Protein AF-A0A6B3I1R7-F1 (afdb_monomer)

Mean predicted aligned error: 5.22 Å

Foldseek 3Di:
DDFLDPVCLVVVLVVQVVDQAEEQEAEQVCRVSRQSVVVSRVVSVGQYAYEYADDPPGDDDDPVVSCVVNVHDPPRHYYYANPVDPVRVVVSVPRD

Structure (mmCIF, N/CA/C/O backbone):
data_AF-A0A6B3I1R7-F1
#
_entry.id   AF-A0A6B3I1R7-F1
#
loop_
_atom_site.group_PDB
_atom_site.id
_atom_site.type_symbol
_atom_site.label_atom_id
_atom_site.label_alt_id
_atom_site.label_comp_id
_atom_site.label_asym_id
_atom_site.label_entity_id
_atom_site.label_seq_id
_atom_site.pdbx_PDB_ins_code
_atom_site.Cartn_x
_atom_site.Cartn_y
_atom_site.Cartn_z
_atom_site.occupancy
_atom_site.B_iso_or_equiv
_atom_site.auth_seq_id
_atom_site.auth_comp_id
_atom_site.auth_asym_id
_atom_site.auth_atom_id
_atom_site.pdbx_PDB_model_num
ATOM 1 N N . GLY A 1 1 ? 0.604 13.328 -4.149 1.00 43.25 1 GLY A N 1
ATOM 2 C CA . GLY A 1 1 ? 2.024 13.617 -3.928 1.00 43.25 1 GLY A CA 1
ATOM 3 C C . GLY A 1 1 ? 2.178 14.240 -2.568 1.00 43.25 1 GLY A C 1
ATOM 4 O O . GLY A 1 1 ? 1.843 15.402 -2.415 1.00 43.25 1 GLY A O 1
ATOM 5 N N . THR A 1 2 ? 2.683 13.466 -1.621 1.00 41.19 2 THR A N 1
ATOM 6 C CA . THR A 1 2 ? 3.320 13.959 -0.397 1.00 41.19 2 THR A CA 1
ATOM 7 C C . THR A 1 2 ? 4.507 13.018 -0.196 1.00 41.19 2 THR A C 1
ATOM 9 O O . THR A 1 2 ? 4.317 11.915 0.306 1.00 41.19 2 THR A O 1
ATOM 12 N N . PRO A 1 3 ? 5.691 13.364 -0.739 1.00 50.66 3 PRO A N 1
ATOM 13 C CA . PRO A 1 3 ? 6.877 12.515 -0.666 1.00 50.66 3 PRO A CA 1
ATOM 14 C C . PRO A 1 3 ? 7.303 12.342 0.793 1.00 50.66 3 PRO A C 1
ATOM 16 O O . PRO A 1 3 ? 7.098 13.271 1.579 1.00 50.66 3 PRO A O 1
ATOM 19 N N . GLY A 1 4 ? 7.916 11.199 1.112 1.00 51.75 4 GLY A N 1
ATOM 20 C CA . GLY A 1 4 ? 8.437 10.808 2.429 1.00 51.75 4 GLY A CA 1
ATOM 21 C C . GLY A 1 4 ? 9.491 11.764 2.988 1.00 51.75 4 GLY A C 1
ATOM 22 O O . GLY A 1 4 ? 10.675 11.470 3.029 1.00 51.75 4 GLY A O 1
ATOM 23 N N . 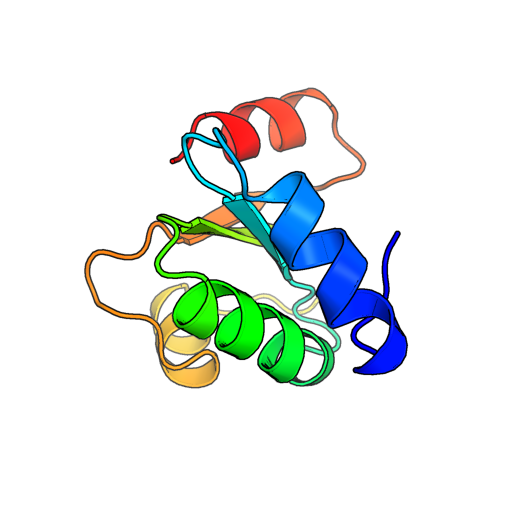GLN A 1 5 ? 9.060 12.953 3.394 1.00 59.44 5 GLN A N 1
ATOM 24 C CA . GLN A 1 5 ? 9.851 13.902 4.156 1.00 59.44 5 GLN A CA 1
ATOM 25 C C . GLN A 1 5 ? 9.136 14.126 5.481 1.00 59.44 5 GLN A C 1
ATOM 27 O O . GLN A 1 5 ? 7.982 14.563 5.481 1.00 59.44 5 GLN A O 1
ATOM 32 N N . GLN A 1 6 ? 9.838 13.897 6.596 1.00 56.78 6 GLN A N 1
ATOM 33 C CA . GLN A 1 6 ? 9.336 14.066 7.971 1.00 56.78 6 GLN A CA 1
ATOM 34 C C . GLN A 1 6 ? 8.550 15.370 8.194 1.00 56.78 6 GLN A C 1
ATOM 36 O O . GLN A 1 6 ? 7.628 15.417 9.003 1.00 56.78 6 GLN A O 1
ATOM 41 N N . ARG A 1 7 ? 8.851 16.429 7.429 1.00 63.59 7 ARG A N 1
ATOM 42 C CA . ARG A 1 7 ? 8.140 17.718 7.476 1.00 63.5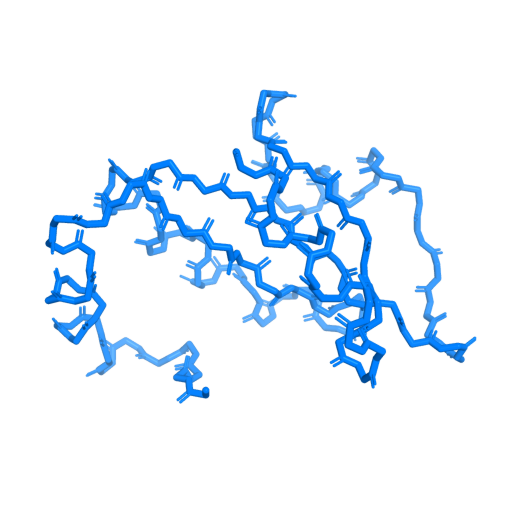9 7 ARG A CA 1
ATOM 43 C C . ARG A 1 7 ? 6.636 17.649 7.175 1.00 63.59 7 ARG A C 1
ATOM 45 O O . ARG A 1 7 ? 5.939 18.619 7.450 1.00 63.59 7 ARG A O 1
ATOM 52 N N . PHE A 1 8 ? 6.139 16.562 6.587 1.00 68.12 8 PHE A N 1
ATOM 53 C CA . PHE A 1 8 ? 4.720 16.406 6.259 1.00 68.12 8 PHE A CA 1
ATOM 54 C C . PHE A 1 8 ? 3.938 15.554 7.259 1.00 68.12 8 PHE A C 1
ATOM 56 O O . PHE A 1 8 ? 2.720 15.476 7.125 1.00 68.12 8 PHE A O 1
ATOM 63 N N . LEU A 1 9 ? 4.583 14.980 8.279 1.00 68.81 9 LEU A N 1
ATOM 64 C CA . LEU A 1 9 ? 3.912 14.130 9.266 1.00 68.81 9 LEU A CA 1
ATOM 65 C C . LEU A 1 9 ? 2.680 14.788 9.929 1.00 68.81 9 LEU A C 1
ATOM 67 O O . LEU A 1 9 ? 1.655 14.117 10.040 1.00 68.81 9 LEU A O 1
ATOM 71 N N . PRO A 1 10 ? 2.680 16.099 10.266 1.00 77.38 10 PRO A N 1
ATOM 72 C CA . PRO A 1 10 ? 1.479 16.749 10.802 1.00 77.38 10 PRO A CA 1
ATOM 73 C C . PRO A 1 10 ? 0.279 16.697 9.843 1.00 77.38 10 PRO A C 1
ATOM 75 O O . PRO A 1 10 ? -0.850 16.474 10.266 1.00 77.38 10 PRO A O 1
ATOM 78 N N . ALA A 1 11 ? 0.518 16.835 8.535 1.00 81.25 11 ALA A N 1
ATOM 79 C CA . ALA A 1 11 ? -0.544 16.747 7.535 1.00 81.25 11 ALA A CA 1
ATOM 80 C C . ALA A 1 11 ? -1.084 15.315 7.395 1.00 81.25 11 ALA A C 1
ATOM 82 O O . ALA A 1 11 ? -2.268 15.131 7.131 1.00 81.25 11 ALA A O 1
ATOM 83 N N . TRP A 1 12 ? -0.237 14.300 7.591 1.00 81.06 12 TRP A N 1
ATOM 84 C CA . TRP A 1 12 ? -0.669 12.902 7.597 1.00 81.06 12 TRP A CA 1
ATOM 85 C C . TRP A 1 12 ? -1.571 12.597 8.793 1.00 81.06 12 TRP A C 1
ATOM 87 O O . TRP A 1 12 ? -2.614 11.977 8.612 1.00 81.06 12 TRP A O 1
ATOM 97 N N . GLN A 1 13 ? -1.230 13.103 9.983 1.00 83.75 13 GLN A N 1
ATOM 98 C CA . GLN A 1 13 ? -2.083 12.978 11.169 1.00 83.75 13 GLN A CA 1
ATOM 99 C C . GLN A 1 13 ? -3.458 13.613 10.947 1.00 83.75 13 GLN A C 1
ATOM 101 O O . GLN A 1 13 ? -4.472 13.043 11.341 1.00 83.75 13 GLN A O 1
ATOM 106 N N . ASP A 1 14 ? -3.514 14.775 10.297 1.00 86.31 14 ASP A N 1
ATOM 107 C CA . ASP A 1 14 ? -4.786 15.425 9.984 1.00 86.31 14 ASP A CA 1
ATOM 108 C C . ASP A 1 14 ? -5.603 14.661 8.935 1.00 86.31 14 ASP A C 1
ATOM 110 O O . ASP A 1 14 ? -6.819 14.558 9.083 1.00 86.31 14 ASP A O 1
ATOM 114 N N . LEU A 1 15 ? -4.959 14.085 7.913 1.00 84.81 15 LEU A N 1
ATOM 115 C CA . LEU A 1 15 ? -5.627 13.254 6.902 1.00 84.81 15 LEU A CA 1
ATOM 116 C C . LEU A 1 15 ? -6.128 11.917 7.462 1.00 84.81 15 LEU A C 1
ATOM 118 O O . LEU A 1 15 ? -7.149 11.412 7.003 1.00 84.81 15 LEU A O 1
ATOM 122 N N . ALA A 1 16 ? -5.424 11.350 8.441 1.00 87.19 16 ALA A N 1
ATOM 123 C CA . ALA A 1 16 ? -5.797 10.091 9.077 1.00 87.19 16 ALA A CA 1
ATOM 124 C C . ALA A 1 16 ? -7.022 10.231 9.997 1.00 87.19 16 ALA A C 1
ATOM 126 O O . ALA A 1 16 ? -7.745 9.260 10.220 1.00 87.19 16 ALA A O 1
ATOM 127 N N . LYS A 1 17 ? -7.304 11.434 10.519 1.00 88.38 17 LYS A N 1
ATOM 128 C CA . LYS A 1 17 ? -8.457 11.670 11.402 1.00 88.38 17 LYS A CA 1
ATOM 129 C C . LYS A 1 17 ? -9.771 11.344 10.687 1.00 88.38 17 LYS A C 1
ATOM 131 O O . LYS A 1 17 ? -10.207 12.063 9.794 1.00 88.38 17 LYS A O 1
ATOM 136 N N . GLY A 1 18 ? -10.432 10.279 11.142 1.00 88.88 18 GLY A N 1
ATOM 137 C CA . GLY A 1 18 ? -11.709 9.811 10.594 1.00 88.88 18 GLY A CA 1
ATOM 138 C C . GLY A 1 18 ? -11.586 8.990 9.307 1.00 88.88 18 GLY A C 1
ATOM 139 O O . GLY A 1 18 ? -12.612 8.636 8.725 1.00 88.88 18 GLY A O 1
ATOM 140 N N . ALA A 1 19 ? -10.366 8.677 8.861 1.00 90.44 19 ALA A N 1
ATOM 141 C CA . ALA A 1 19 ? -10.147 7.743 7.768 1.00 90.44 19 ALA A CA 1
ATOM 142 C C . ALA A 1 19 ? -10.470 6.308 8.216 1.00 90.44 19 ALA A C 1
ATOM 144 O O . ALA A 1 19 ? -10.204 5.925 9.352 1.00 90.44 19 ALA A O 1
ATOM 145 N N . LEU A 1 20 ? -11.029 5.506 7.306 1.00 90.94 20 LEU A N 1
ATOM 146 C CA . LEU A 1 20 ? -11.234 4.066 7.528 1.00 90.94 20 LEU A CA 1
ATOM 147 C C . LEU A 1 20 ? -9.946 3.261 7.313 1.00 90.94 20 LEU A C 1
ATOM 149 O O . LEU A 1 20 ? -9.812 2.158 7.829 1.00 90.94 20 LEU A O 1
ATOM 153 N N . GLY A 1 21 ? -9.018 3.823 6.543 1.00 91.94 21 GLY A N 1
ATOM 154 C CA . GLY A 1 21 ? -7.703 3.266 6.302 1.00 91.94 21 GLY A CA 1
ATOM 155 C C . GLY A 1 21 ? -6.949 4.021 5.215 1.00 91.94 21 GLY A C 1
ATOM 156 O O . GLY A 1 21 ? -7.410 5.062 4.731 1.00 91.94 21 GLY A O 1
ATOM 157 N N . ALA A 1 22 ? -5.799 3.489 4.821 1.00 92.88 22 ALA A N 1
ATOM 158 C CA . ALA A 1 22 ? -4.933 4.058 3.797 1.00 92.88 22 ALA A CA 1
ATOM 159 C C . ALA A 1 22 ? -4.560 3.040 2.711 1.00 92.88 22 ALA A C 1
ATOM 161 O O . ALA A 1 22 ? -4.555 1.831 2.923 1.00 92.88 22 ALA A O 1
ATOM 162 N N . LEU A 1 23 ? -4.199 3.550 1.533 1.00 93.06 23 LEU A N 1
ATOM 163 C CA . LEU A 1 23 ? -3.582 2.763 0.469 1.00 93.06 23 LEU A CA 1
ATOM 164 C C . LEU A 1 23 ? -2.170 3.296 0.213 1.00 93.06 23 LEU A C 1
ATOM 166 O O . LEU A 1 23 ? -2.008 4.408 -0.297 1.00 93.06 23 LEU A O 1
ATOM 170 N N . ALA A 1 24 ? -1.156 2.502 0.546 1.00 93.06 24 ALA A N 1
ATOM 171 C CA . ALA A 1 24 ? 0.241 2.808 0.275 1.00 93.06 24 ALA A CA 1
ATOM 172 C C . ALA A 1 24 ? 0.607 2.359 -1.144 1.00 93.06 24 ALA A C 1
ATOM 174 O O . ALA A 1 24 ? 0.621 1.168 -1.445 1.00 93.06 24 ALA A O 1
ATOM 175 N N . LEU A 1 25 ? 0.903 3.309 -2.031 1.00 93.00 25 LEU A N 1
ATOM 176 C CA . LEU A 1 25 ? 1.358 3.010 -3.387 1.00 93.00 25 LEU A CA 1
ATOM 177 C C . LEU A 1 25 ? 2.888 2.904 -3.407 1.00 93.00 25 LEU A C 1
ATOM 179 O O . LEU A 1 25 ? 3.565 3.905 -3.175 1.00 93.00 25 LEU A O 1
ATOM 183 N N . VAL A 1 26 ? 3.416 1.722 -3.719 1.00 93.31 26 VAL A N 1
ATOM 184 C CA . VAL A 1 26 ? 4.860 1.429 -3.725 1.00 93.31 26 VAL A CA 1
ATOM 185 C C . VAL A 1 26 ? 5.360 1.153 -5.140 1.00 93.31 26 VAL A C 1
ATOM 187 O O . VAL A 1 26 ? 4.623 0.631 -5.973 1.00 93.31 26 VAL A O 1
ATOM 190 N N . ASP A 1 27 ? 6.610 1.501 -5.440 1.00 91.25 27 ASP A N 1
ATOM 191 C CA . ASP A 1 27 ? 7.226 1.292 -6.756 1.00 91.25 27 ASP A CA 1
ATOM 192 C C . ASP A 1 27 ? 8.345 0.251 -6.655 1.00 91.25 27 ASP A C 1
ATOM 194 O O . ASP A 1 27 ? 9.294 0.425 -5.895 1.00 91.25 27 ASP A O 1
ATOM 198 N N . THR A 1 28 ? 8.273 -0.821 -7.448 1.00 86.62 28 THR A N 1
ATOM 199 C CA . THR A 1 28 ? 9.292 -1.887 -7.426 1.00 86.62 28 THR A CA 1
ATOM 200 C C . THR A 1 28 ? 10.652 -1.445 -7.963 1.00 86.62 28 THR A C 1
ATOM 202 O O . THR A 1 28 ? 11.636 -2.160 -7.792 1.00 86.62 28 THR A O 1
ATOM 205 N N . ARG A 1 29 ? 10.734 -0.278 -8.615 1.00 88.56 29 ARG A N 1
ATOM 206 C CA . ARG A 1 29 ? 11.998 0.309 -9.091 1.00 88.56 29 ARG A CA 1
ATOM 207 C C . ARG A 1 29 ? 12.802 0.967 -7.969 1.00 88.56 29 ARG A C 1
ATOM 209 O O . ARG A 1 29 ? 14.006 1.134 -8.130 1.00 88.56 29 ARG A O 1
ATOM 216 N N . ASP A 1 30 ? 12.141 1.336 -6.874 1.00 88.50 30 ASP A N 1
ATOM 217 C CA . ASP A 1 30 ? 12.754 1.877 -5.661 1.00 88.50 30 ASP A CA 1
ATOM 218 C C . ASP A 1 30 ? 11.837 1.615 -4.455 1.00 88.50 30 ASP A C 1
ATOM 220 O O . ASP A 1 30 ? 11.077 2.480 -4.012 1.00 88.50 30 ASP A O 1
ATOM 224 N N . LEU A 1 31 ? 11.891 0.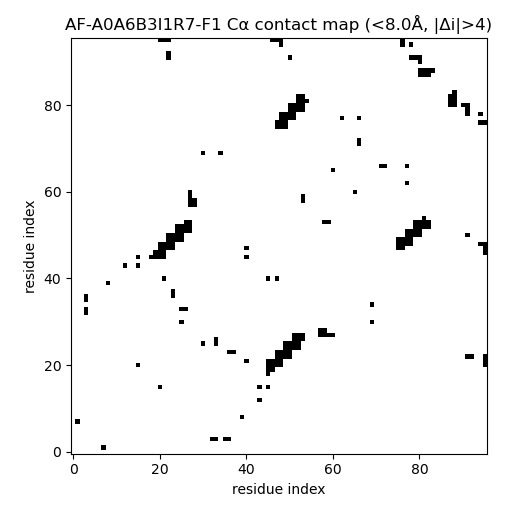386 -3.930 1.00 87.50 31 LEU A N 1
ATOM 225 C CA . LEU A 1 31 ? 11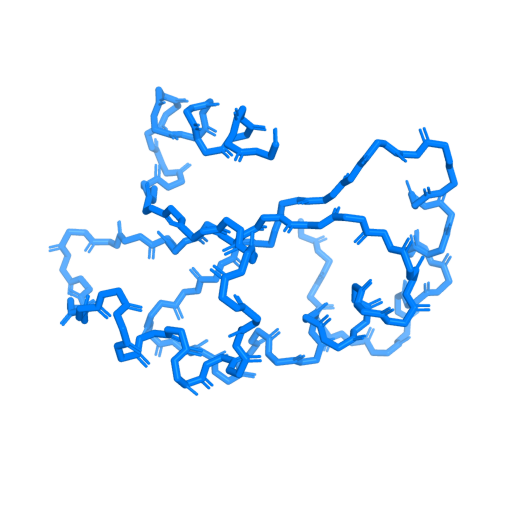.106 0.011 -2.751 1.00 87.50 31 LEU A CA 1
ATOM 226 C C . LEU A 1 31 ? 11.550 0.780 -1.502 1.00 87.50 31 LEU A C 1
ATOM 228 O O . LEU A 1 31 ? 10.717 1.088 -0.653 1.00 87.50 31 LEU A O 1
ATOM 232 N N . THR A 1 32 ? 12.833 1.143 -1.409 1.00 88.19 32 THR A N 1
ATOM 233 C CA . THR A 1 32 ? 13.390 1.805 -0.221 1.00 88.19 32 THR A CA 1
ATOM 234 C C . THR A 1 32 ? 12.782 3.179 0.029 1.00 88.19 32 THR A C 1
ATOM 236 O O . THR A 1 32 ? 12.564 3.556 1.178 1.00 88.19 32 THR A O 1
ATOM 239 N N . ALA A 1 33 ? 12.383 3.881 -1.036 1.00 88.25 33 ALA A N 1
ATOM 240 C CA . ALA A 1 33 ? 11.640 5.133 -0.938 1.00 88.25 33 ALA A CA 1
ATOM 241 C C . ALA A 1 33 ? 10.262 4.999 -0.255 1.00 88.25 33 ALA A C 1
ATOM 243 O O . ALA A 1 33 ? 9.660 6.013 0.102 1.00 88.25 33 ALA A O 1
ATOM 244 N N . SER A 1 34 ? 9.746 3.775 -0.084 1.00 88.88 34 SER A N 1
ATOM 245 C CA . SER A 1 34 ? 8.448 3.507 0.547 1.00 88.88 34 SER A CA 1
ATOM 246 C C . SER A 1 34 ? 8.546 3.225 2.050 1.00 88.88 34 SER A C 1
ATOM 248 O O . SER A 1 34 ? 7.536 3.347 2.737 1.00 88.88 34 SER A O 1
ATOM 250 N N . PHE A 1 35 ? 9.728 2.884 2.575 1.00 88.75 35 PHE A N 1
ATOM 251 C CA . PHE A 1 35 ? 9.887 2.419 3.961 1.00 88.75 35 PHE A CA 1
ATOM 252 C C . PHE A 1 35 ? 9.449 3.462 4.992 1.00 88.75 35 PHE A C 1
ATOM 254 O O . PHE A 1 35 ? 8.618 3.163 5.843 1.00 88.75 35 PHE A O 1
ATOM 261 N N . ASP A 1 36 ? 9.907 4.709 4.854 1.00 86.94 36 ASP A N 1
ATOM 262 C CA . ASP A 1 36 ? 9.498 5.790 5.760 1.00 86.94 36 ASP A CA 1
ATOM 263 C C . ASP A 1 36 ? 7.980 6.023 5.717 1.00 86.94 36 ASP A C 1
ATOM 265 O O . ASP A 1 36 ? 7.356 6.335 6.727 1.00 86.94 36 ASP A O 1
ATOM 269 N N . ALA A 1 37 ? 7.358 5.891 4.542 1.00 86.44 37 ALA A N 1
ATOM 270 C CA . ALA A 1 37 ? 5.918 6.083 4.400 1.00 86.44 37 ALA A CA 1
ATOM 271 C C . ALA A 1 37 ? 5.116 4.960 5.076 1.00 86.44 37 ALA A C 1
ATOM 273 O O . ALA A 1 37 ? 4.083 5.250 5.673 1.00 86.44 37 ALA A O 1
ATOM 274 N N . LEU A 1 38 ? 5.592 3.714 5.000 1.00 89.56 38 LEU A N 1
ATOM 275 C CA . LEU A 1 38 ? 4.969 2.570 5.668 1.00 89.56 38 LEU A CA 1
ATOM 276 C C . LEU A 1 38 ? 5.109 2.667 7.191 1.00 89.56 38 LEU A C 1
ATOM 278 O O . LEU A 1 38 ? 4.099 2.575 7.879 1.00 89.56 38 LEU A O 1
ATOM 282 N N . GLY A 1 39 ? 6.299 2.993 7.706 1.00 88.81 39 GLY A N 1
ATOM 283 C CA . GLY A 1 39 ? 6.491 3.202 9.147 1.00 88.81 39 GLY A CA 1
ATOM 284 C C . GLY A 1 39 ? 5.605 4.322 9.705 1.00 88.81 39 GLY A C 1
ATOM 285 O O . GLY A 1 39 ? 4.993 4.179 10.756 1.00 88.81 39 GLY A O 1
ATOM 286 N N . ASN A 1 40 ? 5.420 5.413 8.951 1.00 86.81 40 ASN A N 1
ATOM 287 C CA . ASN A 1 40 ? 4.479 6.462 9.355 1.00 86.81 40 ASN A CA 1
ATOM 288 C C . ASN A 1 40 ? 3.015 5.981 9.386 1.00 86.81 40 ASN A C 1
ATOM 290 O O . ASN A 1 40 ? 2.232 6.516 10.163 1.00 86.81 40 ASN A O 1
ATOM 294 N N . LEU A 1 41 ? 2.608 5.034 8.530 1.00 88.12 41 LEU A N 1
ATOM 295 C CA . LEU A 1 41 ? 1.253 4.463 8.572 1.00 88.12 41 LEU A CA 1
ATOM 296 C C . LEU A 1 41 ? 1.060 3.561 9.790 1.00 88.12 41 LEU A C 1
ATOM 298 O O . LEU A 1 41 ? -0.004 3.610 10.405 1.00 88.12 41 LEU A O 1
ATOM 302 N N . GLU A 1 42 ? 2.087 2.798 10.155 1.00 87.62 42 GLU A N 1
ATOM 303 C CA . GLU A 1 42 ? 2.106 1.993 11.379 1.00 87.62 42 GLU A CA 1
ATOM 304 C C . GLU A 1 42 ? 1.980 2.882 12.624 1.00 87.62 42 GLU A C 1
ATOM 306 O O . GLU A 1 42 ? 1.134 2.627 13.480 1.00 87.62 42 GLU A O 1
ATOM 311 N N . ASP A 1 43 ? 2.725 3.991 12.678 1.00 89.31 43 ASP A N 1
ATOM 312 C CA . ASP A 1 43 ? 2.658 4.969 13.775 1.00 89.31 43 ASP A CA 1
ATOM 313 C C . ASP A 1 43 ? 1.288 5.664 13.900 1.00 89.31 43 ASP A C 1
ATOM 315 O O . ASP A 1 43 ? 0.939 6.183 14.965 1.00 89.31 43 ASP A O 1
ATOM 319 N N . LEU A 1 44 ? 0.506 5.712 12.816 1.00 87.69 44 LEU A N 1
ATOM 320 C CA . LEU A 1 44 ? -0.836 6.303 12.800 1.00 87.69 44 LEU A CA 1
ATOM 321 C C . LEU A 1 44 ? -1.927 5.349 13.312 1.00 87.69 44 LEU A C 1
ATOM 323 O O . LEU A 1 44 ? -3.072 5.792 13.423 1.00 87.69 44 LEU A O 1
ATOM 327 N N . ASP A 1 45 ? -1.594 4.087 13.617 1.00 86.06 45 ASP A N 1
ATOM 328 C CA . ASP A 1 45 ? -2.533 3.030 14.036 1.00 86.06 45 ASP A CA 1
ATOM 329 C C . ASP A 1 45 ? -3.751 2.917 13.096 1.00 86.06 45 ASP A C 1
ATOM 331 O O . ASP A 1 45 ? -4.903 2.740 13.500 1.00 86.06 45 ASP A O 1
ATOM 335 N N . LEU A 1 46 ? -3.495 3.101 11.797 1.00 88.38 46 LEU A N 1
ATOM 336 C CA . LEU A 1 46 ? -4.509 3.155 10.753 1.00 88.38 46 LEU A CA 1
ATOM 337 C C . LEU A 1 46 ? -4.396 1.900 9.874 1.00 88.38 46 LEU A C 1
ATOM 339 O O . LEU A 1 46 ? -3.318 1.652 9.332 1.00 88.38 46 LEU A O 1
ATOM 343 N N . PRO A 1 47 ? -5.485 1.137 9.644 1.00 92.06 47 PRO A N 1
ATOM 344 C CA . PRO A 1 47 ? -5.452 0.013 8.715 1.00 92.06 47 PRO A CA 1
ATOM 345 C C . PRO A 1 47 ? -4.974 0.462 7.336 1.00 92.06 47 PRO A C 1
ATOM 347 O O . PRO A 1 47 ? -5.442 1.476 6.811 1.00 92.06 47 PRO A O 1
ATOM 350 N N . PHE A 1 48 ? -4.066 -0.289 6.720 1.00 93.94 48 PHE A N 1
ATOM 351 C CA . PHE A 1 48 ? -3.600 0.039 5.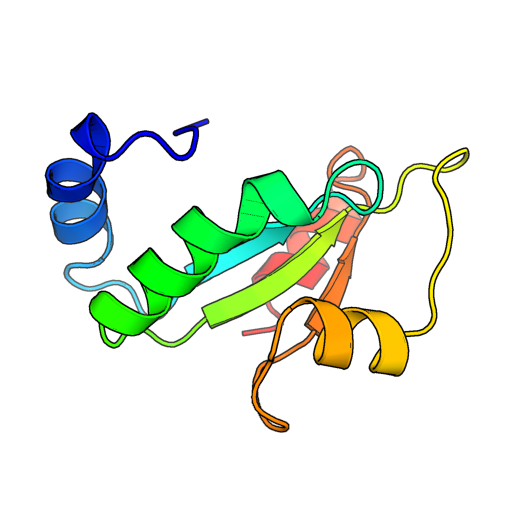381 1.00 93.94 48 PHE A CA 1
ATOM 352 C C . PHE A 1 48 ? -3.430 -1.189 4.494 1.00 93.94 48 PHE A C 1
ATOM 354 O O . PHE A 1 48 ? -3.135 -2.291 4.951 1.00 93.94 48 PHE A O 1
ATOM 361 N N . ALA A 1 49 ? -3.605 -0.961 3.197 1.00 95.44 49 ALA A N 1
ATOM 362 C CA . ALA A 1 49 ? -3.275 -1.896 2.136 1.00 95.44 49 ALA A CA 1
ATOM 363 C C . ALA A 1 49 ? -2.080 -1.360 1.345 1.00 95.44 49 ALA A C 1
ATOM 365 O O . ALA A 1 49 ? -1.887 -0.147 1.221 1.00 95.44 49 ALA A O 1
ATOM 366 N N . VAL A 1 50 ? -1.296 -2.262 0.763 1.00 95.75 50 VAL A N 1
ATOM 367 C CA . VAL A 1 50 ? -0.160 -1.928 -0.095 1.00 95.75 50 VAL A CA 1
ATOM 368 C C . VAL A 1 50 ? -0.513 -2.247 -1.544 1.00 95.75 50 VAL A C 1
ATOM 370 O O . VAL A 1 50 ? -0.840 -3.380 -1.895 1.00 95.75 50 VAL A O 1
ATOM 373 N N . ALA A 1 51 ? -0.421 -1.239 -2.405 1.00 95.75 51 ALA A N 1
ATOM 374 C CA . ALA A 1 51 ? -0.544 -1.375 -3.846 1.00 95.75 51 ALA A CA 1
ATOM 375 C C . ALA A 1 51 ? 0.834 -1.259 -4.500 1.00 95.75 51 ALA A C 1
ATOM 377 O O . ALA A 1 51 ? 1.435 -0.187 -4.547 1.00 95.75 51 ALA A O 1
ATOM 378 N N . VAL A 1 52 ? 1.325 -2.364 -5.050 1.00 94.81 52 VAL A N 1
ATOM 379 C CA . VAL A 1 52 ? 2.548 -2.409 -5.846 1.00 94.81 52 VAL A CA 1
ATOM 380 C C . VAL A 1 52 ? 2.247 -1.873 -7.233 1.00 94.81 52 VAL A C 1
ATOM 382 O O . VAL A 1 52 ? 1.551 -2.509 -8.028 1.00 94.81 52 VAL A O 1
ATOM 385 N N . ASN A 1 53 ? 2.777 -0.697 -7.535 1.00 93.31 53 ASN A N 1
ATOM 386 C CA . ASN A 1 53 ? 2.650 -0.086 -8.839 1.00 93.31 53 ASN A CA 1
ATOM 387 C C . ASN A 1 53 ? 3.592 -0.765 -9.842 1.00 93.31 53 ASN A C 1
ATOM 389 O O . ASN A 1 53 ? 4.812 -0.610 -9.779 1.00 93.31 53 ASN A O 1
ATOM 393 N N . VAL A 1 54 ? 3.021 -1.505 -10.787 1.00 89.31 54 VAL A N 1
ATOM 394 C CA . VAL A 1 54 ? 3.753 -2.262 -11.799 1.00 89.31 54 VAL A CA 1
ATOM 395 C C . VAL A 1 54 ? 3.744 -1.493 -13.112 1.00 89.31 54 VAL A C 1
ATOM 397 O O . VAL A 1 54 ? 2.705 -1.283 -13.737 1.00 89.31 54 VAL A O 1
ATOM 400 N N . PHE A 1 55 ? 4.935 -1.126 -13.576 1.00 86.81 55 PHE A N 1
ATOM 401 C CA . PHE A 1 55 ? 5.124 -0.595 -14.921 1.00 86.81 55 PHE A CA 1
ATOM 402 C C . PHE A 1 55 ? 5.366 -1.745 -15.916 1.00 86.81 55 PHE A C 1
ATOM 404 O O . PHE A 1 55 ? 6.031 -2.718 -15.563 1.00 86.81 55 PHE A O 1
ATOM 411 N N . PRO A 1 56 ? 4.914 -1.645 -17.181 1.00 83.69 56 PRO A N 1
ATOM 412 C CA . PRO A 1 56 ? 5.089 -2.688 -18.195 1.00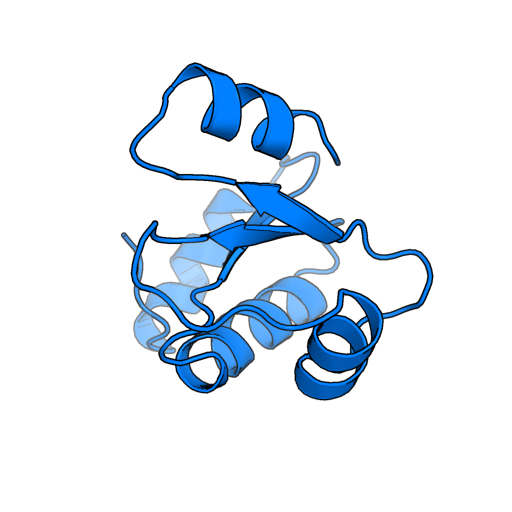 83.69 56 PRO A CA 1
ATOM 413 C C . PRO A 1 56 ? 6.538 -3.141 -18.391 1.00 83.69 56 PRO A C 1
ATOM 415 O O . PRO A 1 56 ? 6.778 -4.313 -18.659 1.00 83.69 56 PRO A O 1
ATOM 418 N N . SER A 1 57 ? 7.489 -2.218 -18.246 1.00 84.75 57 SER A N 1
ATOM 419 C CA . SER A 1 57 ? 8.931 -2.461 -18.349 1.00 84.75 57 SER A CA 1
ATOM 420 C C . SER A 1 57 ? 9.637 -2.499 -16.988 1.00 84.75 57 SER A C 1
ATOM 422 O O . SER A 1 57 ? 10.860 -2.404 -16.935 1.00 84.75 57 SER A O 1
ATOM 424 N N . GLY A 1 58 ? 8.881 -2.530 -15.890 1.00 83.00 58 GLY A N 1
ATOM 425 C CA . GLY A 1 58 ? 9.421 -2.581 -14.536 1.00 83.00 58 GLY A CA 1
ATOM 426 C C . GLY A 1 58 ? 9.844 -3.997 -14.138 1.00 83.00 58 GLY A C 1
ATOM 427 O O . GLY A 1 58 ? 9.375 -4.972 -14.736 1.00 83.00 58 GLY A O 1
ATOM 428 N N . PRO A 1 59 ? 10.713 -4.125 -13.123 1.00 85.19 59 PRO A N 1
ATOM 429 C CA . PRO A 1 59 ? 11.037 -5.421 -12.553 1.00 85.19 59 PRO A CA 1
ATOM 430 C C . PRO A 1 59 ? 9.780 -6.054 -11.943 1.00 85.19 59 PRO A C 1
ATOM 432 O O . PRO A 1 59 ? 8.946 -5.369 -11.339 1.00 85.19 59 PRO A O 1
ATOM 435 N N . ARG A 1 60 ? 9.649 -7.369 -12.132 1.00 86.56 60 ARG A N 1
ATOM 436 C CA . ARG A 1 60 ? 8.588 -8.183 -11.539 1.00 86.56 60 ARG A CA 1
ATOM 437 C C . ARG A 1 60 ? 9.191 -9.032 -10.434 1.00 86.56 60 ARG A C 1
ATOM 439 O O . ARG A 1 60 ? 10.211 -9.676 -10.656 1.00 86.56 60 ARG A O 1
ATOM 446 N N . TYR A 1 61 ? 8.529 -9.017 -9.291 1.00 89.81 61 TYR A N 1
ATOM 447 C CA . TYR A 1 61 ? 8.873 -9.798 -8.116 1.00 89.81 61 TYR A CA 1
ATOM 448 C C . TYR A 1 61 ? 7.641 -10.586 -7.697 1.00 89.81 61 TYR A C 1
ATOM 450 O O . TYR A 1 61 ? 6.513 -10.140 -7.946 1.00 89.81 61 TYR A O 1
ATOM 458 N N . ASP A 1 62 ? 7.857 -11.738 -7.078 1.00 91.69 62 ASP A N 1
ATOM 459 C CA . ASP A 1 62 ? 6.768 -12.497 -6.485 1.00 91.69 62 ASP A CA 1
ATOM 460 C C . ASP A 1 62 ? 6.239 -11.771 -5.242 1.00 91.69 62 ASP A C 1
ATOM 462 O O . ASP A 1 62 ? 6.943 -10.993 -4.592 1.00 91.69 62 ASP A O 1
ATOM 466 N N . ALA A 1 63 ? 4.964 -11.992 -4.919 1.00 90.69 63 ALA A N 1
ATOM 467 C CA . ALA A 1 63 ? 4.317 -11.296 -3.808 1.00 90.69 63 ALA A CA 1
ATOM 468 C C . ALA A 1 63 ? 5.027 -11.562 -2.469 1.00 90.69 63 ALA A C 1
ATOM 470 O O . ALA A 1 63 ? 5.141 -10.649 -1.654 1.00 90.69 63 ALA A O 1
ATOM 471 N N . ASP A 1 64 ? 5.546 -12.775 -2.269 1.00 93.06 64 ASP A N 1
ATOM 472 C CA . ASP A 1 64 ? 6.251 -13.169 -1.045 1.00 93.06 64 ASP A CA 1
ATOM 473 C C . ASP A 1 64 ? 7.598 -12.446 -0.886 1.00 93.06 64 ASP A C 1
ATOM 475 O O . ASP A 1 64 ? 7.940 -12.011 0.218 1.00 93.06 64 ASP A O 1
ATOM 479 N N . ASP A 1 65 ? 8.323 -12.230 -1.989 1.00 93.56 65 ASP A N 1
ATOM 480 C CA . ASP A 1 65 ? 9.562 -11.444 -1.988 1.00 93.56 65 ASP A CA 1
ATOM 481 C C . ASP A 1 65 ? 9.280 -9.990 -1.603 1.00 93.56 65 ASP A C 1
ATOM 483 O O . ASP A 1 65 ? 9.995 -9.403 -0.791 1.00 93.56 65 ASP A O 1
ATOM 487 N N . ILE A 1 66 ? 8.207 -9.409 -2.152 1.00 93.31 66 ILE A N 1
ATOM 488 C CA . ILE A 1 66 ? 7.805 -8.032 -1.841 1.00 93.31 66 ILE A CA 1
ATOM 489 C C . ILE A 1 66 ? 7.369 -7.917 -0.380 1.00 93.31 66 ILE A C 1
ATOM 491 O O . ILE A 1 66 ? 7.785 -6.979 0.297 1.00 93.31 66 ILE A O 1
ATOM 495 N N . ARG A 1 67 ? 6.563 -8.864 0.122 1.00 94.44 67 ARG A N 1
ATOM 496 C CA . ARG A 1 67 ? 6.150 -8.899 1.534 1.00 94.44 67 ARG A CA 1
ATOM 497 C C . ARG A 1 67 ? 7.356 -8.931 2.458 1.00 94.44 67 ARG A C 1
ATOM 499 O O . ARG A 1 67 ? 7.410 -8.147 3.395 1.00 94.44 67 ARG A O 1
ATOM 506 N N . THR A 1 68 ? 8.323 -9.791 2.153 1.00 94.06 68 THR A N 1
ATOM 507 C CA . THR A 1 68 ? 9.558 -9.924 2.932 1.00 94.06 68 THR A CA 1
ATOM 508 C C . THR A 1 68 ? 10.392 -8.645 2.871 1.00 94.06 68 THR A C 1
ATOM 510 O O . THR A 1 68 ? 10.890 -8.186 3.892 1.00 94.06 68 THR A O 1
ATOM 513 N N . ALA A 1 69 ? 10.529 -8.034 1.692 1.00 93.19 69 ALA A N 1
ATOM 514 C CA . ALA A 1 69 ? 11.312 -6.811 1.515 1.00 93.19 69 ALA A CA 1
ATOM 515 C C . ALA A 1 69 ? 10.700 -5.582 2.206 1.00 93.19 69 ALA A C 1
ATOM 517 O O . ALA A 1 69 ? 11.434 -4.676 2.593 1.00 93.19 69 ALA A O 1
ATOM 518 N N . LEU A 1 70 ? 9.371 -5.538 2.320 1.00 92.81 70 LEU A N 1
ATOM 519 C CA . LEU A 1 70 ? 8.622 -4.465 2.977 1.00 92.81 70 LEU A CA 1
ATOM 520 C C . LEU A 1 70 ? 8.295 -4.771 4.455 1.00 92.81 70 LEU A C 1
ATOM 522 O O . LEU A 1 70 ? 7.635 -3.951 5.078 1.00 92.81 70 LEU A O 1
ATOM 526 N N . ASP A 1 71 ? 8.717 -5.927 4.983 1.00 93.12 71 ASP A N 1
ATOM 527 C CA . ASP A 1 71 ? 8.399 -6.422 6.337 1.00 93.12 71 ASP A CA 1
ATOM 528 C C . ASP A 1 71 ? 6.890 -6.422 6.668 1.00 93.12 71 ASP A C 1
ATOM 530 O O . ASP A 1 71 ? 6.456 -6.061 7.758 1.00 93.12 71 ASP A O 1
ATOM 534 N N . LEU A 1 72 ? 6.053 -6.806 5.695 1.00 93.06 72 LEU A N 1
ATOM 535 C CA . LEU A 1 72 ? 4.596 -6.763 5.862 1.00 93.06 72 LEU A CA 1
ATOM 536 C C . LEU A 1 72 ? 4.086 -7.900 6.745 1.00 93.06 72 LEU A C 1
ATOM 538 O O . LEU A 1 72 ? 4.448 -9.067 6.556 1.00 93.06 72 LEU A O 1
ATOM 542 N N . LEU A 1 73 ? 3.115 -7.581 7.602 1.00 91.50 73 LEU A N 1
ATOM 543 C CA . LEU A 1 73 ? 2.364 -8.594 8.330 1.00 91.50 73 LEU A CA 1
ATOM 544 C C . LEU A 1 73 ? 1.596 -9.515 7.356 1.00 91.50 73 LEU A C 1
ATOM 546 O O . LEU A 1 73 ? 1.196 -9.091 6.260 1.00 91.50 73 LEU A O 1
ATOM 550 N N . PRO A 1 74 ? 1.361 -10.790 7.727 1.00 89.69 74 PRO A N 1
ATOM 551 C CA . PRO A 1 74 ? 0.683 -11.753 6.855 1.00 89.69 74 PRO A CA 1
ATOM 552 C C . PRO A 1 74 ? -0.713 -11.310 6.399 1.00 89.69 74 PRO A C 1
ATOM 554 O O . PRO A 1 74 ? -1.152 -11.660 5.304 1.00 89.69 74 PRO A O 1
ATOM 557 N N . ASP A 1 75 ? -1.401 -10.540 7.233 1.00 91.06 75 ASP A N 1
ATOM 558 C CA . ASP A 1 75 ? -2.755 -10.033 7.042 1.00 91.06 75 ASP A CA 1
ATOM 559 C C . ASP A 1 75 ? -2.815 -8.666 6.347 1.00 91.06 75 ASP A C 1
ATOM 561 O O . ASP A 1 75 ? -3.886 -8.293 5.870 1.00 91.06 75 ASP A O 1
ATOM 565 N N . THR A 1 76 ? -1.692 -7.953 6.186 1.00 94.38 76 THR A N 1
ATOM 566 C CA . THR A 1 76 ? -1.650 -6.717 5.391 1.00 9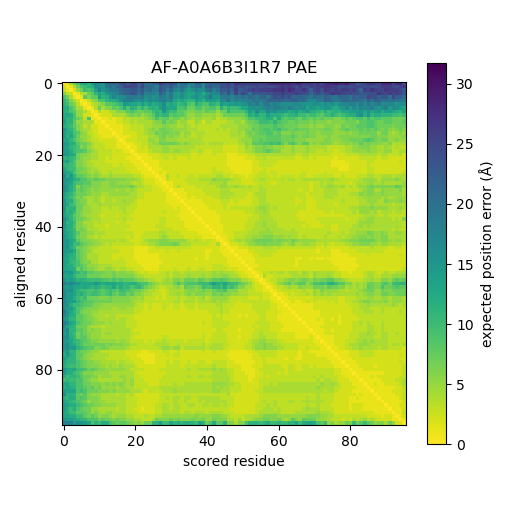4.38 76 THR A CA 1
ATOM 567 C C . THR A 1 76 ? -2.003 -7.031 3.931 1.00 94.38 76 THR A C 1
ATOM 569 O O . THR A 1 76 ? -1.292 -7.823 3.292 1.00 94.38 76 THR A O 1
ATOM 572 N N . PRO A 1 77 ? -3.064 -6.437 3.350 1.00 95.50 77 PRO A N 1
ATOM 573 C CA . PRO A 1 77 ? -3.413 -6.671 1.955 1.00 95.50 77 PRO A CA 1
ATOM 574 C C . PRO A 1 77 ? -2.310 -6.159 1.026 1.00 95.50 77 PRO A C 1
ATOM 576 O O . PRO A 1 77 ? -1.901 -5.002 1.107 1.00 95.50 77 PRO A O 1
ATOM 579 N N . LEU A 1 78 ? -1.849 -7.021 0.118 1.00 95.50 78 LEU A N 1
ATOM 580 C CA . LEU A 1 78 ? -0.871 -6.682 -0.912 1.00 95.50 78 LEU A CA 1
ATOM 581 C C . LEU A 1 78 ? -1.483 -6.952 -2.283 1.00 95.50 78 LEU A C 1
ATOM 583 O O . LEU A 1 78 ? -1.811 -8.094 -2.611 1.00 95.50 78 LEU A O 1
ATOM 587 N N . VAL A 1 79 ? -1.625 -5.906 -3.088 1.00 94.50 79 VAL A N 1
ATOM 588 C CA . VAL A 1 79 ? -2.188 -5.981 -4.440 1.00 94.50 79 VAL A CA 1
ATOM 589 C C . VAL A 1 79 ? -1.259 -5.331 -5.450 1.00 94.50 79 VAL A C 1
ATOM 591 O O . VAL A 1 79 ? -0.436 -4.490 -5.110 1.00 94.50 79 VAL A O 1
ATOM 594 N N . THR A 1 80 ? -1.401 -5.691 -6.721 1.00 93.25 80 THR A N 1
ATOM 595 C CA . THR A 1 80 ? -0.693 -5.027 -7.822 1.00 93.25 80 THR A CA 1
ATOM 596 C C . THR A 1 80 ? -1.621 -4.071 -8.557 1.00 93.25 80 THR A C 1
ATOM 598 O O . THR A 1 80 ? -2.784 -4.406 -8.802 1.00 93.25 80 THR A O 1
ATOM 601 N N . CYS A 1 81 ? -1.107 -2.929 -9.003 1.00 93.56 81 CYS A N 1
ATOM 602 C CA . CYS A 1 81 ? -1.835 -2.019 -9.882 1.00 93.56 81 CYS A CA 1
ATOM 603 C C . CYS A 1 81 ? -0.934 -1.381 -10.940 1.00 93.56 81 CYS A C 1
ATOM 605 O O . CYS A 1 81 ? 0.260 -1.244 -10.725 1.00 93.56 81 CYS A O 1
ATOM 607 N N . ASP A 1 82 ? -1.505 -0.917 -12.050 1.00 92.56 82 ASP A N 1
ATOM 608 C CA . ASP A 1 82 ? -0.887 0.130 -12.871 1.00 92.56 82 ASP A CA 1
ATOM 609 C C . ASP A 1 82 ? -1.625 1.438 -12.590 1.00 92.56 82 ASP A C 1
ATOM 611 O O . ASP A 1 82 ? -2.774 1.604 -12.996 1.00 92.56 82 ASP A O 1
ATOM 615 N N . ALA A 1 83 ? -0.978 2.374 -11.896 1.00 91.69 83 ALA A N 1
ATOM 616 C CA . ALA A 1 83 ? -1.590 3.640 -11.498 1.00 91.69 83 ALA A CA 1
ATOM 617 C C . ALA A 1 83 ? -2.028 4.516 -12.692 1.00 91.69 83 ALA A C 1
ATOM 619 O O . ALA A 1 83 ? -2.795 5.466 -12.514 1.00 91.69 83 ALA A O 1
ATOM 620 N N . ARG A 1 84 ? -1.553 4.212 -13.910 1.00 91.25 84 ARG A N 1
ATOM 621 C CA . ARG A 1 84 ? -1.942 4.890 -15.159 1.00 91.25 84 ARG A CA 1
ATOM 622 C C . ARG A 1 84 ? -3.235 4.321 -15.743 1.00 91.25 84 ARG A C 1
AT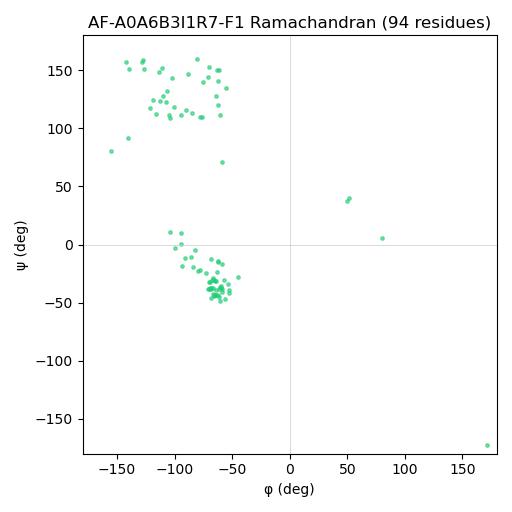OM 624 O O . ARG A 1 84 ? -3.875 4.992 -16.551 1.00 91.25 84 ARG A O 1
ATOM 631 N N . ASP A 1 85 ? -3.628 3.114 -15.338 1.00 93.88 85 ASP A N 1
ATOM 632 C CA . ASP A 1 85 ? -4.917 2.516 -15.673 1.00 93.88 85 ASP A CA 1
ATOM 633 C C . ASP A 1 85 ? -5.935 2.797 -14.561 1.00 93.88 85 ASP A C 1
ATOM 635 O O . ASP A 1 85 ? -5.894 2.236 -13.465 1.00 93.88 85 ASP A O 1
ATOM 639 N N . ARG A 1 86 ? -6.929 3.625 -14.889 1.00 93.06 86 ARG A N 1
ATOM 640 C CA . ARG A 1 86 ? -8.033 3.977 -13.991 1.00 93.06 86 ARG A CA 1
ATOM 641 C C . ARG A 1 86 ? -8.738 2.752 -13.403 1.00 93.06 86 ARG A C 1
ATOM 643 O O . ARG A 1 86 ? -9.090 2.773 -12.225 1.00 93.06 86 ARG A O 1
ATOM 650 N N . ALA A 1 87 ? -8.985 1.711 -14.197 1.00 94.19 87 ALA A N 1
ATOM 651 C CA . ALA A 1 87 ? -9.677 0.518 -13.713 1.00 94.19 87 ALA A CA 1
ATOM 652 C C . ALA A 1 87 ? -8.805 -0.264 -12.723 1.00 94.19 87 ALA A C 1
ATOM 654 O O . ALA A 1 87 ? -9.310 -0.779 -11.724 1.00 94.19 87 ALA A O 1
ATOM 655 N N . SER A 1 88 ? -7.495 -0.314 -12.971 1.00 92.81 88 SER A N 1
ATOM 656 C CA . SER A 1 88 ? -6.536 -0.916 -12.051 1.00 92.81 88 SER A CA 1
ATOM 657 C C . SER A 1 88 ? -6.455 -0.163 -10.725 1.00 92.81 88 SER A C 1
ATOM 659 O O . SER A 1 88 ? -6.459 -0.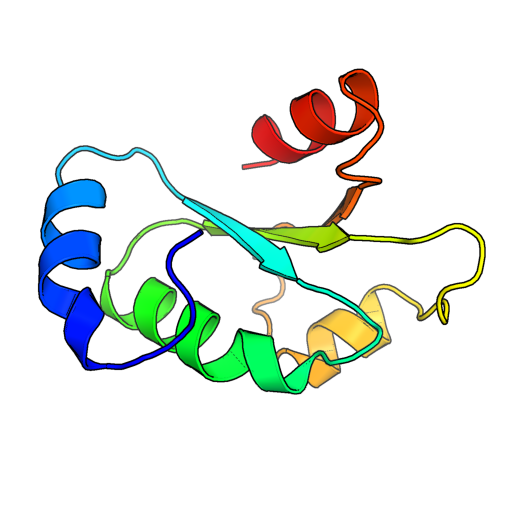803 -9.676 1.00 92.81 88 SER A O 1
ATOM 661 N N . SER A 1 89 ? -6.431 1.170 -10.755 1.00 92.44 89 SER A N 1
ATOM 662 C CA . SER A 1 89 ? -6.380 1.999 -9.544 1.00 92.44 89 SER A CA 1
ATOM 663 C C . SER A 1 89 ? -7.633 1.850 -8.680 1.00 92.44 89 SER A C 1
ATOM 665 O O . SER A 1 89 ? -7.532 1.765 -7.460 1.00 92.44 89 SER A O 1
ATOM 667 N N . ILE A 1 90 ? -8.818 1.761 -9.297 1.00 92.12 90 ILE A N 1
ATOM 668 C CA . ILE A 1 90 ? -10.072 1.534 -8.558 1.00 92.12 90 ILE A CA 1
ATOM 669 C C . ILE A 1 90 ? -10.042 0.182 -7.842 1.00 92.12 90 ILE A C 1
ATOM 671 O O . ILE A 1 90 ? -10.417 0.115 -6.676 1.00 92.12 90 ILE A O 1
ATOM 675 N N . ARG A 1 91 ? -9.573 -0.881 -8.510 1.00 92.62 91 ARG A N 1
ATOM 676 C CA . ARG A 1 91 ? -9.455 -2.210 -7.887 1.00 92.62 91 ARG A CA 1
ATOM 677 C C . ARG A 1 91 ? -8.499 -2.212 -6.696 1.00 92.62 91 ARG A C 1
ATOM 679 O O . ARG A 1 91 ? -8.791 -2.871 -5.710 1.00 92.62 91 ARG A O 1
ATOM 686 N N . ALA A 1 92 ? -7.397 -1.470 -6.777 1.00 92.19 92 ALA A N 1
ATOM 687 C CA . ALA A 1 92 ? -6.472 -1.335 -5.655 1.00 92.19 92 ALA A CA 1
ATOM 688 C C . ALA A 1 92 ? -7.095 -0.577 -4.472 1.00 92.19 92 ALA A C 1
ATOM 690 O O . ALA A 1 92 ? -6.882 -0.953 -3.327 1.00 92.19 92 ALA A O 1
ATOM 691 N N . LEU A 1 93 ? -7.905 0.453 -4.740 1.00 89.50 93 LEU A N 1
ATOM 692 C CA . LEU A 1 93 ? -8.541 1.261 -3.694 1.00 89.50 93 LEU A CA 1
ATOM 693 C C . LEU A 1 93 ? -9.572 0.489 -2.860 1.00 89.50 93 LEU A C 1
ATOM 695 O O . LEU A 1 93 ? -9.775 0.815 -1.698 1.00 89.50 93 LEU A O 1
ATOM 699 N N . ILE A 1 94 ? -10.214 -0.522 -3.443 1.00 91.31 94 ILE A N 1
ATOM 700 C CA . ILE A 1 94 ? -11.216 -1.357 -2.759 1.00 91.31 94 ILE A CA 1
ATOM 701 C C . ILE A 1 94 ? -10.625 -2.644 -2.164 1.00 91.31 94 ILE A C 1
ATOM 703 O O . ILE A 1 94 ? -11.379 -3.546 -1.816 1.00 91.31 94 ILE A O 1
ATOM 707 N N . ALA A 1 95 ? -9.295 -2.771 -2.134 1.00 88.69 95 ALA A N 1
ATOM 708 C CA . ALA A 1 95 ? -8.609 -3.952 -1.612 1.00 88.69 95 ALA A CA 1
ATOM 709 C C . ALA A 1 95 ? -8.385 -3.917 -0.092 1.00 88.69 95 ALA A C 1
ATOM 711 O O . ALA A 1 95 ? -7.954 -4.926 0.465 1.00 88.69 95 ALA A O 1
ATOM 712 N N . LEU A 1 96 ? -8.626 -2.760 0.533 1.00 79.25 96 LEU A N 1
ATOM 713 C CA . LEU A 1 96 ? -8.619 -2.586 1.981 1.00 79.25 96 LEU A CA 1
ATOM 714 C C . LEU A 1 96 ? -9.863 -3.227 2.612 1.00 79.25 96 LEU A C 1
ATOM 716 O O . LEU A 1 96 ? -10.971 -2.995 2.073 1.00 79.25 96 LEU A O 1
#

Secondary structure (DSSP, 8-state):
---S-GGGHHHHHHHHTT-S-EEEEEETT-SGGGHHHHHHHHHTT--EEEEEE--TTS----HHHHHHHTT--TTS-EEEE-TTSHHHHHHHHT--

pLDDT: mean 86.91, std 11.01, range [41.19, 95.75]

Sequence (96 aa):
GTPGQQRFLPAWQDLAKGALGALALVDTRDLTASFDALGNLEDLDLPFAVAVNVFPSGPRYDADDIRTALDLLPDTPLVTCDARDRASSIRALIAL

Radius of gyration: 13.1 Å; Cα contacts (8 Å, |Δi|>4): 117; chains: 1; bounding box: 25×31×32 Å

Solvent-accessible surface area (backbone atoms only — not comparable to full-atom values): 5868 Å² total; per-residue (Å²): 140,79,74,81,44,81,89,47,51,70,60,50,58,60,62,51,64,88,49,88,52,48,77,47,78,36,41,69,90,52,54,72,74,38,50,66,50,51,54,53,39,60,77,62,78,46,55,53,20,38,30,39,40,56,51,97,89,48,78,87,75,56,71,67,59,50,35,61,77,68,70,54,57,93,80,49,40,76,45,74,22,33,79,88,38,68,71,37,40,52,56,49,69,67,58,102

Nearest PDB structures (foldseek):
  1xzp-assembly1_A  TM=5.515E-01  e=8.560E-02  Thermotoga maritima
  3qq5-assembly1_A  TM=6.222E-01  e=1.171E+00  Thermotoga neapolitana DSM 4359
  6cn0-assembly2_B  TM=5.094E-01  e=9.013E-01  Proteus mirabilis
  6cn0-assembly1_A  TM=4.516E-01  e=7.908E-01  Proteus mirabilis
  4mue-assembly2_A  TM=3.234E-01  e=5.342E-01  Mycobacterium tuberculosis